Protein AF-A0A522V7C0-F1 (afdb_monomer_lite)

Foldseek 3Di:
DPCVPPQPQVLCVQLVVPQLVSVCVVVVHDSVLSVVSNVPPDPPVSVVVSVQQNDQCCVVPVLSGQWHHHNQFIDHPPDPDTHHPPPPVNVVVVVVSVVVVVVVVVVVVVVVVVVVVVVVVVVVVVVVVD

Sequence (130 aa):
MDCSNLNFKELRQFAGYNKPEDAAKYCGVSRSTIHNWDKNEPPLYIRKLFEFLNEDLGAYDPQWRGFHFENGFIYGPGRMGGIHAGHVAGRNYFDNLSRAKSQENSDLRQEIKHLKEQIETLKTRLARQN

Radius of gyration: 22.74 Å; chains: 1; bounding box: 54×18×69 Å

Structure (mmCIF, N/CA/C/O backbone):
data_AF-A0A522V7C0-F1
#
_entry.id   AF-A0A522V7C0-F1
#
loop_
_atom_site.group_PDB
_atom_site.id
_atom_site.type_symbol
_atom_site.label_atom_id
_atom_site.label_alt_id
_atom_site.label_comp_id
_atom_site.label_asym_id
_atom_site.label_entity_id
_atom_site.label_seq_id
_atom_site.pdbx_PDB_ins_code
_atom_site.Cartn_x
_atom_site.Cartn_y
_atom_site.Cartn_z
_atom_site.occupancy
_atom_site.B_iso_or_equiv
_atom_site.auth_seq_id
_atom_site.auth_comp_id
_atom_site.auth_asym_id
_atom_site.auth_atom_id
_atom_site.pdbx_PDB_model_num
ATOM 1 N N . MET A 1 1 ? -5.827 8.929 -0.497 1.00 56.25 1 MET A N 1
ATOM 2 C CA . MET A 1 1 ? -6.018 9.987 -1.512 1.00 56.25 1 MET A CA 1
ATOM 3 C C . MET A 1 1 ? -6.790 9.349 -2.652 1.00 56.25 1 MET A C 1
ATOM 5 O O . MET A 1 1 ? -6.482 8.210 -2.965 1.00 56.25 1 MET A O 1
ATOM 9 N N . ASP A 1 2 ? -7.831 9.989 -3.185 1.00 65.44 2 ASP A N 1
ATOM 10 C CA . ASP A 1 2 ? -8.601 9.412 -4.296 1.00 65.44 2 ASP A CA 1
ATOM 11 C C . ASP A 1 2 ? -7.873 9.688 -5.621 1.00 65.44 2 ASP A C 1
ATOM 13 O O . ASP A 1 2 ? -7.883 10.810 -6.127 1.00 65.44 2 ASP A O 1
ATOM 17 N N . CYS A 1 3 ? -7.181 8.675 -6.142 1.00 66.69 3 CYS A N 1
ATOM 18 C CA . CYS A 1 3 ? -6.402 8.759 -7.379 1.00 66.69 3 CYS A CA 1
ATOM 19 C C . CYS A 1 3 ? -7.224 8.422 -8.634 1.00 66.69 3 CYS A C 1
ATOM 21 O O . CYS A 1 3 ? -6.677 8.432 -9.738 1.00 66.69 3 CYS A O 1
ATOM 23 N N . SER A 1 4 ? -8.526 8.144 -8.495 1.00 69.75 4 SER A N 1
ATOM 24 C CA . SER A 1 4 ? -9.379 7.675 -9.597 1.00 69.75 4 SER A CA 1
ATOM 25 C C . SER A 1 4 ? -9.508 8.672 -10.754 1.00 69.75 4 SER A C 1
ATOM 27 O O . SER A 1 4 ? -9.718 8.253 -11.890 1.00 69.75 4 SER A O 1
ATOM 29 N N . ASN A 1 5 ? -9.298 9.967 -10.494 1.00 81.31 5 ASN A N 1
ATOM 30 C CA . ASN A 1 5 ? -9.386 11.040 -11.490 1.00 81.31 5 ASN A CA 1
ATOM 31 C C . ASN A 1 5 ? -8.048 11.409 -12.155 1.00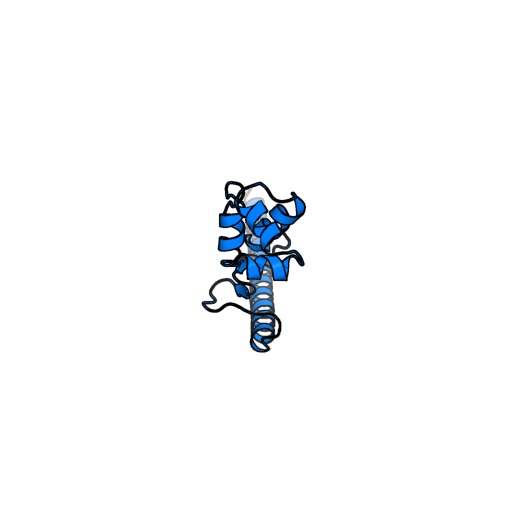 81.31 5 ASN A C 1
ATOM 33 O O . ASN A 1 5 ? -8.029 12.271 -13.031 1.00 81.31 5 ASN A O 1
ATOM 37 N N . LEU A 1 6 ? -6.933 10.790 -11.755 1.00 85.81 6 LEU A N 1
ATOM 38 C CA . LEU A 1 6 ? -5.624 11.083 -12.342 1.00 85.81 6 LEU A CA 1
ATOM 39 C C . LEU A 1 6 ? -5.507 10.473 -13.744 1.00 85.81 6 LEU A C 1
ATOM 41 O O . LEU A 1 6 ? -5.973 9.353 -13.992 1.00 85.81 6 LEU A O 1
ATOM 45 N N . ASN A 1 7 ? -4.844 11.180 -14.663 1.00 92.06 7 ASN A N 1
ATOM 46 C CA . ASN A 1 7 ? -4.382 10.541 -15.895 1.00 92.06 7 ASN A CA 1
ATOM 47 C C . ASN A 1 7 ? -3.209 9.596 -15.584 1.00 92.06 7 ASN A C 1
ATOM 49 O O . ASN A 1 7 ? -2.579 9.681 -14.527 1.00 92.06 7 ASN A O 1
ATOM 53 N N . PHE A 1 8 ? -2.894 8.675 -16.497 1.00 92.94 8 PHE A N 1
ATOM 54 C CA . PHE A 1 8 ? -1.873 7.663 -16.220 1.00 92.94 8 PHE A CA 1
ATOM 55 C C . PHE A 1 8 ? -0.492 8.254 -15.901 1.00 92.94 8 PHE A C 1
ATOM 57 O O . PHE A 1 8 ? 0.214 7.730 -15.037 1.00 92.94 8 PHE A O 1
ATOM 64 N N . LYS A 1 9 ? -0.114 9.362 -16.549 1.00 94.00 9 LYS A N 1
ATOM 65 C CA . LYS A 1 9 ? 1.163 10.034 -16.295 1.00 94.00 9 LYS A CA 1
ATOM 66 C C . LYS A 1 9 ? 1.245 10.538 -14.854 1.00 94.00 9 LYS A C 1
ATOM 68 O O . LYS A 1 9 ? 2.250 10.305 -14.189 1.00 94.00 9 LYS A O 1
ATOM 73 N N . GLU A 1 10 ? 0.203 11.207 -14.377 1.00 90.88 10 GLU A N 1
ATOM 74 C CA . GLU A 1 10 ? 0.115 11.670 -12.991 1.00 90.88 10 GLU A CA 1
ATOM 75 C C . GLU A 1 10 ? 0.133 10.483 -12.031 1.00 90.88 10 GLU A C 1
ATOM 77 O O . GLU A 1 10 ? 0.928 10.456 -11.098 1.00 90.88 10 GLU A O 1
ATOM 82 N N . LEU A 1 11 ? -0.676 9.460 -12.308 1.00 89.19 11 LEU A N 1
ATOM 83 C CA . LEU A 1 11 ? -0.795 8.270 -11.475 1.00 89.19 11 LEU A CA 1
ATOM 84 C C . LEU A 1 11 ? 0.554 7.558 -11.278 1.00 89.19 11 LEU A C 1
ATOM 86 O O . LEU A 1 11 ? 0.925 7.223 -10.151 1.00 89.19 11 LEU A O 1
ATOM 90 N N . ARG A 1 12 ? 1.331 7.365 -12.355 1.00 89.81 12 ARG A N 1
ATOM 91 C CA . ARG A 1 12 ? 2.665 6.757 -12.243 1.00 89.81 12 ARG A CA 1
ATOM 92 C C . ARG A 1 12 ? 3.668 7.666 -11.537 1.00 89.81 12 ARG A C 1
ATOM 94 O O . ARG A 1 12 ? 4.538 7.156 -10.838 1.00 89.81 12 ARG A O 1
ATOM 101 N N . GLN A 1 13 ? 3.565 8.985 -11.715 1.00 88.31 13 GLN A N 1
ATOM 102 C CA . GLN A 1 13 ? 4.439 9.953 -11.049 1.00 88.31 13 GLN A CA 1
ATOM 103 C C . GLN A 1 13 ? 4.186 9.970 -9.541 1.00 88.31 13 GLN A C 1
ATOM 105 O O . GLN A 1 13 ? 5.147 9.930 -8.780 1.00 88.31 13 GLN A O 1
ATOM 110 N N . PHE A 1 14 ? 2.920 9.922 -9.119 1.00 83.44 14 PHE A N 1
ATOM 111 C CA . PHE A 1 14 ? 2.541 9.766 -7.713 1.00 83.44 14 PHE A CA 1
ATOM 112 C C . PHE A 1 14 ? 3.048 8.449 -7.118 1.00 83.44 14 PHE A C 1
ATOM 114 O O . PHE A 1 14 ? 3.613 8.454 -6.030 1.00 83.44 14 PHE A O 1
ATOM 121 N N . ALA A 1 15 ? 2.997 7.351 -7.881 1.00 81.00 15 ALA A N 1
ATOM 122 C CA . ALA A 1 15 ? 3.579 6.074 -7.458 1.00 81.00 15 ALA A CA 1
ATOM 123 C C . ALA A 1 15 ? 5.126 6.102 -7.430 1.00 81.00 15 ALA A C 1
ATOM 125 O O . ALA A 1 15 ? 5.777 5.115 -7.077 1.00 81.00 15 ALA A O 1
ATOM 126 N N . GLY A 1 16 ? 5.733 7.224 -7.825 1.00 80.62 16 GLY A N 1
ATOM 127 C CA . GLY A 1 16 ? 7.167 7.468 -7.816 1.00 80.62 16 GLY A CA 1
ATOM 128 C C . GLY A 1 16 ? 7.929 7.004 -9.059 1.00 80.62 16 GLY A C 1
ATOM 129 O O . GLY A 1 16 ? 9.157 6.996 -9.115 1.00 80.62 16 GLY A O 1
ATOM 130 N N . TYR A 1 17 ? 7.216 6.658 -10.120 1.00 88.06 17 TYR A N 1
ATOM 131 C CA . TYR A 1 17 ? 7.812 6.359 -11.415 1.00 88.06 17 TYR A CA 1
ATOM 132 C C . TYR A 1 17 ? 7.830 7.632 -12.246 1.00 88.06 17 TYR A C 1
ATOM 134 O O . TYR A 1 17 ? 7.063 7.791 -13.196 1.00 88.06 17 TYR A O 1
ATOM 142 N N . ASN A 1 18 ? 8.700 8.568 -11.862 1.00 87.88 18 ASN A N 1
ATOM 143 C CA . ASN A 1 18 ? 8.767 9.904 -12.457 1.00 87.88 18 ASN A CA 1
ATOM 144 C C . ASN A 1 18 ? 9.195 9.879 -13.929 1.00 87.88 18 ASN A C 1
ATOM 146 O O . ASN A 1 18 ? 8.667 10.633 -14.758 1.00 87.88 18 ASN A O 1
ATOM 150 N N . LYS A 1 19 ? 10.105 8.967 -14.274 1.00 91.94 19 LYS A N 1
ATOM 151 C CA . LYS A 1 19 ? 10.617 8.791 -15.632 1.00 91.94 19 LYS A CA 1
ATOM 152 C C . LYS A 1 19 ? 9.929 7.600 -16.319 1.00 91.94 19 LYS A C 1
ATOM 154 O O . LYS A 1 19 ? 9.758 6.558 -15.684 1.00 91.94 19 LYS A O 1
ATOM 159 N N . PRO A 1 20 ? 9.546 7.708 -17.608 1.00 92.69 20 PRO A N 1
ATOM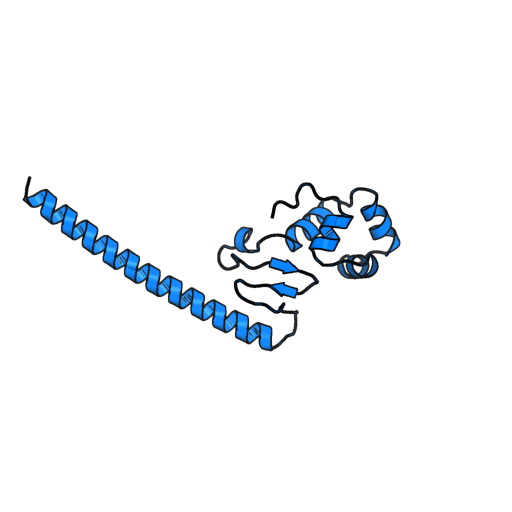 160 C CA . PRO A 1 20 ? 8.957 6.594 -18.355 1.00 92.69 20 PRO A CA 1
ATOM 161 C C . PRO A 1 20 ? 9.808 5.319 -18.353 1.00 92.69 20 PRO A C 1
ATOM 163 O O . PRO A 1 20 ? 9.269 4.222 -18.419 1.00 92.69 20 PRO A O 1
ATOM 166 N N . GLU A 1 21 ? 11.131 5.453 -18.283 1.00 93.50 21 GLU A N 1
ATOM 167 C CA . GLU A 1 21 ? 12.090 4.348 -18.254 1.00 93.50 21 GLU A CA 1
ATOM 168 C C . GLU A 1 21 ? 11.932 3.478 -17.000 1.00 93.50 21 GLU A C 1
ATOM 170 O O . GLU A 1 21 ? 12.011 2.252 -17.088 1.00 93.50 21 GLU A O 1
ATOM 175 N N . ASP A 1 22 ? 11.647 4.096 -15.853 1.00 87.25 22 ASP A N 1
ATOM 176 C CA . ASP A 1 22 ? 11.471 3.389 -14.583 1.00 87.25 22 ASP A CA 1
ATOM 177 C C . ASP A 1 22 ? 10.159 2.591 -14.595 1.00 87.25 22 ASP A C 1
ATOM 179 O O . ASP A 1 22 ? 10.137 1.409 -14.247 1.00 87.25 22 ASP A O 1
ATOM 183 N N . ALA A 1 23 ? 9.075 3.210 -15.080 1.00 89.62 23 ALA A N 1
ATOM 184 C CA . ALA A 1 23 ? 7.786 2.541 -15.266 1.00 89.62 23 ALA A CA 1
ATOM 185 C C . ALA A 1 23 ? 7.879 1.404 -16.295 1.00 89.62 23 ALA A C 1
ATOM 187 O O . ALA A 1 23 ? 7.312 0.332 -16.089 1.00 89.62 23 ALA A O 1
ATOM 188 N N . ALA A 1 24 ? 8.625 1.616 -17.384 1.00 92.25 24 ALA A N 1
ATOM 189 C CA . ALA A 1 24 ? 8.847 0.622 -18.430 1.00 92.25 24 ALA A CA 1
ATOM 190 C C . ALA A 1 24 ? 9.575 -0.607 -17.877 1.00 92.25 24 ALA A C 1
ATOM 192 O O . ALA A 1 24 ? 9.134 -1.736 -18.0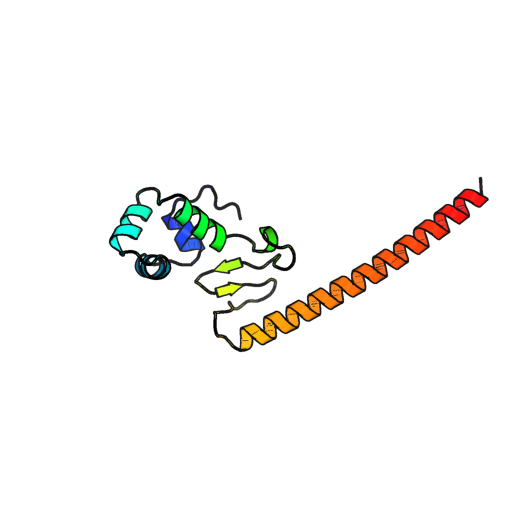93 1.00 92.25 24 ALA A O 1
ATOM 193 N N . LYS A 1 25 ? 10.640 -0.384 -17.096 1.00 89.56 25 LYS A N 1
ATOM 194 C CA . LYS A 1 25 ? 11.382 -1.447 -16.414 1.00 89.56 25 LYS A CA 1
ATOM 195 C C . LYS A 1 25 ? 10.498 -2.218 -15.434 1.00 89.56 25 LYS A C 1
ATOM 197 O O . LYS A 1 25 ? 10.561 -3.442 -15.413 1.00 89.56 25 LYS A O 1
ATOM 202 N N . TYR A 1 26 ? 9.675 -1.520 -14.651 1.00 86.69 26 TYR A N 1
ATOM 203 C CA . TYR A 1 26 ? 8.766 -2.145 -13.688 1.00 86.69 26 TYR A CA 1
ATOM 204 C C . TYR A 1 26 ? 7.680 -2.991 -14.362 1.00 86.69 26 TYR A C 1
ATOM 206 O O . TYR A 1 26 ? 7.416 -4.112 -13.939 1.00 86.69 26 TYR A O 1
ATOM 214 N N . CYS A 1 27 ? 7.092 -2.483 -15.446 1.00 88.38 27 CYS A N 1
ATOM 215 C CA . CYS A 1 27 ? 6.025 -3.170 -16.173 1.00 88.38 27 CYS A CA 1
ATOM 216 C C . CYS A 1 27 ? 6.538 -4.223 -17.170 1.00 88.38 27 CYS A C 1
ATOM 218 O O . CYS A 1 27 ? 5.728 -4.935 -17.758 1.00 88.38 27 CYS A O 1
ATOM 220 N N . GLY A 1 28 ? 7.851 -4.301 -17.414 1.00 90.75 28 GLY A N 1
ATOM 221 C CA . GLY A 1 28 ? 8.432 -5.203 -18.414 1.00 90.75 28 GLY A CA 1
ATOM 222 C C . GLY A 1 28 ? 8.077 -4.836 -19.861 1.00 90.75 28 GLY A C 1
ATOM 223 O O . GLY A 1 28 ? 7.939 -5.721 -20.701 1.00 90.75 28 GLY A O 1
ATOM 224 N N . VAL A 1 29 ? 7.909 -3.543 -20.163 1.00 93.81 29 VAL A N 1
ATOM 225 C CA . VAL A 1 29 ? 7.523 -3.038 -21.497 1.00 93.81 29 VAL A CA 1
ATOM 226 C C . VAL A 1 29 ? 8.533 -2.024 -22.035 1.00 93.81 29 VAL A C 1
ATOM 228 O O . VAL A 1 29 ? 9.465 -1.618 -21.344 1.00 93.81 29 VAL A O 1
ATOM 231 N N . SER A 1 30 ? 8.369 -1.587 -23.286 1.00 97.12 30 SER A N 1
ATOM 232 C CA . SER A 1 30 ? 9.232 -0.554 -23.866 1.00 97.12 30 SER A CA 1
ATOM 233 C C . SER A 1 30 ? 8.911 0.847 -23.327 1.00 97.12 30 SER A C 1
ATOM 235 O O . SER A 1 30 ? 7.767 1.176 -23.009 1.00 97.12 30 SER A O 1
ATOM 237 N N . ARG A 1 31 ? 9.911 1.739 -23.352 1.00 97.31 31 ARG A N 1
ATOM 238 C CA . ARG A 1 31 ? 9.724 3.176 -23.079 1.00 97.31 31 ARG A CA 1
ATOM 239 C C . ARG A 1 31 ? 8.647 3.802 -23.975 1.00 97.31 31 ARG A C 1
ATOM 241 O O . ARG A 1 31 ? 7.867 4.628 -23.512 1.00 97.31 31 ARG A O 1
ATOM 248 N N . SER A 1 32 ? 8.599 3.412 -25.252 1.00 96.94 32 SER A N 1
ATOM 249 C CA . SER A 1 32 ? 7.596 3.908 -26.203 1.00 96.94 32 SER A CA 1
ATOM 250 C C . SER A 1 32 ? 6.173 3.519 -25.803 1.00 96.94 32 SER A C 1
ATOM 252 O O . SER A 1 32 ? 5.268 4.336 -25.952 1.00 96.94 32 SER A O 1
ATOM 254 N N . THR A 1 33 ? 5.985 2.324 -25.237 1.00 97.19 33 THR A N 1
ATOM 255 C CA . THR A 1 33 ? 4.691 1.859 -24.720 1.00 97.19 33 THR A CA 1
ATOM 256 C C . THR A 1 33 ? 4.212 2.752 -23.579 1.00 97.19 33 THR A C 1
ATOM 258 O O . THR A 1 33 ? 3.090 3.248 -23.628 1.00 97.19 33 THR A O 1
ATOM 261 N N . ILE A 1 34 ? 5.086 3.051 -22.610 1.00 97.44 34 ILE A N 1
ATOM 262 C CA . ILE A 1 34 ? 4.757 3.986 -21.524 1.00 97.44 34 ILE A CA 1
ATOM 263 C C . ILE A 1 34 ? 4.452 5.382 -22.071 1.00 97.44 34 ILE A C 1
ATOM 265 O O . ILE A 1 34 ? 3.485 6.004 -21.657 1.00 97.44 34 ILE A O 1
ATOM 269 N N . HIS A 1 35 ? 5.228 5.877 -23.037 1.00 96.69 35 HIS A N 1
ATOM 270 C CA . HIS A 1 35 ? 4.988 7.202 -23.613 1.00 96.69 35 HIS A CA 1
ATOM 271 C C . HIS A 1 35 ? 3.659 7.289 -24.382 1.00 96.69 35 HIS A C 1
ATOM 273 O O . HIS A 1 35 ? 3.051 8.357 -24.446 1.00 96.69 35 HIS A O 1
ATOM 279 N N . ASN A 1 36 ? 3.207 6.174 -24.962 1.00 97.00 36 ASN A N 1
ATOM 280 C CA . ASN A 1 36 ? 1.869 6.063 -25.527 1.00 97.00 36 ASN A CA 1
ATOM 281 C C . ASN A 1 36 ? 0.801 6.102 -24.424 1.00 97.00 36 ASN A C 1
ATOM 283 O O . ASN A 1 36 ? -0.161 6.849 -24.559 1.00 97.00 36 ASN A O 1
ATOM 287 N N . TRP A 1 37 ? 0.998 5.368 -23.326 1.00 97.00 37 TRP A N 1
ATOM 288 C CA . TRP A 1 37 ? 0.093 5.379 -22.169 1.00 97.00 37 TRP A CA 1
ATOM 289 C C . TRP A 1 37 ? 0.092 6.701 -21.382 1.00 97.00 37 TRP A C 1
ATOM 291 O O . TRP A 1 37 ? -0.849 7.012 -20.671 1.00 97.00 37 TRP A O 1
ATOM 301 N N . ASP A 1 38 ? 1.132 7.523 -21.485 1.00 95.44 38 ASP A N 1
ATOM 302 C CA . ASP A 1 38 ? 1.115 8.866 -20.892 1.00 95.44 38 ASP A CA 1
ATOM 303 C C . ASP A 1 38 ? 0.152 9.811 -21.630 1.00 95.44 38 ASP A C 1
ATOM 305 O O . ASP A 1 38 ? -0.273 10.821 -21.072 1.00 95.44 38 ASP A O 1
ATOM 309 N N . LYS A 1 39 ? -0.136 9.520 -22.905 1.00 94.94 39 LYS A N 1
ATOM 310 C CA . LYS A 1 39 ? -0.995 10.332 -23.784 1.00 94.94 39 LYS A CA 1
ATOM 311 C C . LYS A 1 39 ? -2.384 9.726 -23.967 1.00 94.94 39 LYS A C 1
ATOM 313 O O . LYS A 1 39 ? -3.334 10.454 -24.227 1.00 94.94 39 LYS A O 1
ATOM 318 N N . ASN A 1 40 ? -2.469 8.406 -23.870 1.00 94.12 40 ASN A N 1
ATOM 319 C CA . ASN A 1 40 ? -3.656 7.590 -24.076 1.00 94.12 40 ASN A CA 1
ATOM 320 C C . ASN A 1 40 ? -3.844 6.675 -22.873 1.00 94.12 40 ASN A C 1
ATOM 322 O O . ASN A 1 40 ? -2.884 6.367 -22.190 1.00 94.12 40 ASN A O 1
ATOM 326 N N . GLU A 1 41 ? -5.035 6.147 -22.644 1.00 90.50 41 GLU A N 1
ATOM 327 C CA . GLU A 1 41 ? -5.238 5.285 -21.481 1.00 90.50 41 GLU A CA 1
ATOM 328 C C . GLU A 1 41 ? -4.464 3.946 -21.608 1.00 90.50 41 GLU A C 1
ATOM 330 O O . GLU A 1 41 ? -4.509 3.309 -22.670 1.00 90.50 41 GLU A O 1
ATOM 335 N N . PRO A 1 42 ? -3.736 3.489 -20.569 1.00 93.56 42 PRO A N 1
ATOM 336 C CA . PRO A 1 42 ? -3.158 2.149 -20.536 1.00 93.56 42 PRO A CA 1
ATOM 337 C C . PRO A 1 42 ? -4.245 1.065 -20.447 1.00 93.56 42 PRO A C 1
ATOM 339 O O . PRO A 1 42 ? -5.408 1.344 -20.148 1.00 93.56 42 PRO A O 1
ATOM 342 N N . PRO A 1 43 ? -3.876 -0.217 -20.610 1.00 94.44 43 PRO A N 1
ATOM 343 C CA . PRO A 1 43 ? -4.750 -1.317 -20.230 1.00 94.44 43 PRO A CA 1
ATOM 344 C C . PRO A 1 43 ? -5.213 -1.201 -18.771 1.00 94.44 43 PRO A C 1
ATOM 346 O O . PRO A 1 43 ? -4.428 -0.854 -17.886 1.00 94.44 43 PRO A O 1
ATOM 349 N N . LEU A 1 44 ? -6.467 -1.575 -18.499 1.00 88.06 44 LEU A N 1
ATOM 350 C CA . LEU A 1 44 ? -7.085 -1.444 -17.173 1.00 88.06 44 LEU A CA 1
ATOM 351 C C . LEU A 1 44 ? -6.246 -2.071 -16.048 1.00 88.06 44 LEU A C 1
ATOM 353 O O . LEU A 1 44 ? -6.122 -1.485 -14.978 1.00 88.06 44 LEU A O 1
ATOM 357 N N . TYR A 1 45 ? -5.638 -3.236 -16.284 1.00 86.19 45 TYR A N 1
ATOM 358 C CA . TYR A 1 45 ? -4.815 -3.912 -15.277 1.00 86.19 45 TYR A CA 1
ATOM 359 C C . TYR A 1 45 ? -3.542 -3.126 -14.922 1.00 86.19 45 TYR A C 1
ATOM 361 O O . TYR A 1 45 ? -3.114 -3.158 -13.772 1.00 86.19 45 TYR A O 1
ATOM 369 N N . ILE A 1 46 ? -2.966 -2.380 -15.872 1.00 92.06 46 ILE A N 1
ATOM 370 C CA . ILE A 1 46 ? -1.840 -1.475 -15.608 1.00 92.06 46 ILE A CA 1
ATOM 371 C C . ILE A 1 46 ? -2.321 -0.283 -14.788 1.00 92.06 46 ILE A C 1
ATOM 373 O O . ILE A 1 46 ? -1.685 0.065 -13.799 1.00 92.06 46 ILE A O 1
ATOM 377 N N . ARG A 1 47 ? -3.465 0.316 -15.142 1.00 89.44 47 ARG A N 1
ATOM 378 C CA . ARG A 1 47 ? -4.034 1.409 -14.343 1.00 89.44 47 ARG A CA 1
ATOM 379 C C . ARG A 1 47 ? -4.276 0.961 -12.900 1.00 89.44 47 ARG A C 1
ATOM 381 O O . ARG A 1 47 ? -3.800 1.616 -11.981 1.00 89.44 47 ARG A O 1
ATOM 388 N N . LYS A 1 48 ? -4.923 -0.194 -12.706 1.00 84.06 48 LYS A N 1
ATOM 389 C CA . LYS A 1 48 ? -5.171 -0.773 -11.376 1.00 84.06 48 LYS A CA 1
ATOM 390 C C . LYS A 1 48 ? -3.891 -1.058 -10.600 1.00 84.06 48 LYS A C 1
ATOM 392 O O . LYS A 1 48 ? -3.859 -0.812 -9.402 1.00 84.06 48 LYS A O 1
ATOM 397 N N . LEU A 1 49 ? -2.831 -1.504 -11.269 1.00 86.38 49 LEU A N 1
ATOM 398 C CA . LEU A 1 49 ? -1.524 -1.680 -10.639 1.00 86.38 49 LEU A CA 1
ATOM 399 C C . LEU A 1 49 ? -0.959 -0.357 -10.097 1.00 86.38 49 LEU A C 1
ATOM 401 O O . LEU A 1 49 ? -0.452 -0.324 -8.984 1.00 86.38 49 LEU A O 1
ATOM 405 N N . PHE A 1 50 ? -1.048 0.739 -10.848 1.00 85.75 50 PHE A N 1
ATOM 406 C CA . PHE A 1 50 ? -0.540 2.030 -10.376 1.00 85.75 50 PHE A CA 1
ATOM 407 C C . PHE A 1 50 ? -1.482 2.728 -9.386 1.00 85.75 50 PHE A C 1
ATOM 409 O O . PHE A 1 50 ? -1.002 3.431 -8.504 1.00 85.75 50 PHE A O 1
ATOM 416 N N . GLU A 1 51 ? -2.796 2.515 -9.471 1.00 84.19 51 GLU A N 1
ATOM 417 C CA . GLU A 1 51 ? -3.737 2.906 -8.410 1.00 84.19 51 GLU A CA 1
ATOM 418 C C . GLU A 1 51 ? -3.382 2.187 -7.102 1.00 84.19 51 GLU A C 1
ATOM 420 O O . GLU A 1 51 ? -3.209 2.846 -6.083 1.00 84.19 51 GLU A O 1
ATOM 425 N N . PHE A 1 52 ? -3.126 0.874 -7.158 1.00 78.94 52 PHE A N 1
ATOM 426 C CA . PHE A 1 52 ? -2.685 0.076 -6.010 1.00 78.94 52 PHE A CA 1
ATOM 427 C C . PHE A 1 52 ? -1.423 0.640 -5.349 1.00 78.94 52 PHE A C 1
ATOM 429 O O . PHE A 1 52 ? -1.349 0.738 -4.127 1.00 78.94 52 PHE A O 1
ATOM 436 N N . LEU A 1 53 ? -0.430 1.041 -6.145 1.00 80.06 53 LEU A N 1
ATOM 437 C CA . LEU A 1 53 ? 0.809 1.607 -5.610 1.00 80.06 53 LEU A CA 1
ATOM 438 C C . LEU A 1 53 ? 0.588 2.943 -4.886 1.00 80.06 53 LEU A C 1
ATOM 440 O O . LEU A 1 53 ? 1.406 3.302 -4.053 1.00 80.06 53 LEU A O 1
ATOM 444 N N . ASN A 1 54 ? -0.507 3.653 -5.157 1.00 78.44 54 ASN A N 1
ATOM 445 C CA . ASN A 1 54 ? -0.827 4.937 -4.529 1.00 78.44 54 ASN A CA 1
ATOM 446 C C . ASN A 1 54 ? -1.789 4.827 -3.333 1.00 78.44 54 ASN A C 1
ATOM 448 O O . ASN A 1 54 ? -2.077 5.828 -2.672 1.00 78.44 54 ASN A O 1
ATOM 452 N N . GLU A 1 55 ? -2.326 3.639 -3.064 1.00 79.06 55 GLU A N 1
ATOM 453 C CA . GLU A 1 55 ? -3.326 3.430 -2.022 1.00 79.06 55 GLU A CA 1
ATOM 454 C C . GLU A 1 55 ? -2.718 3.107 -0.652 1.00 79.06 55 GLU A C 1
ATOM 456 O O . GLU A 1 55 ? -1.593 2.619 -0.516 1.00 79.06 55 GLU A O 1
ATOM 461 N N . ASP A 1 56 ? -3.519 3.365 0.387 1.00 76.12 56 ASP A N 1
ATOM 462 C CA . ASP A 1 56 ? -3.250 2.851 1.726 1.00 76.12 56 ASP A CA 1
ATOM 463 C C . ASP A 1 56 ? -3.435 1.328 1.715 1.00 76.12 56 ASP A C 1
ATOM 465 O O . ASP A 1 56 ? -4.512 0.811 1.408 1.00 76.12 56 ASP A O 1
ATOM 469 N N . LEU A 1 57 ? -2.387 0.599 2.089 1.00 78.56 57 LEU A N 1
ATOM 470 C CA . LEU A 1 57 ? -2.382 -0.863 2.117 1.00 78.56 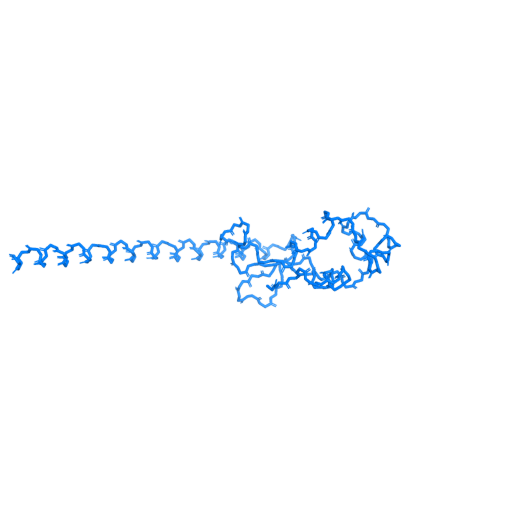57 LEU A CA 1
ATOM 471 C C . LEU A 1 57 ? -3.378 -1.444 3.135 1.00 78.56 57 LEU A C 1
ATOM 473 O O . LEU A 1 57 ? -3.768 -2.607 3.034 1.00 78.56 57 LEU A O 1
ATOM 477 N N . GLY A 1 58 ? -3.849 -0.627 4.079 1.00 73.12 58 GLY A N 1
ATOM 478 C CA . GLY A 1 58 ? -4.929 -0.937 5.007 1.00 73.12 58 GLY A CA 1
ATOM 479 C C . GLY A 1 58 ? -6.282 -1.189 4.353 1.00 73.12 58 GLY A C 1
ATOM 480 O O . GLY A 1 58 ? -7.147 -1.780 5.001 1.00 73.12 58 GLY A O 1
ATOM 481 N N . ALA A 1 59 ? -6.477 -0.764 3.101 1.00 71.50 59 ALA A N 1
ATOM 482 C CA . ALA A 1 59 ? -7.658 -1.117 2.316 1.00 71.50 59 ALA A CA 1
ATOM 483 C C . ALA A 1 59 ? -7.713 -2.622 1.993 1.00 71.50 59 ALA A C 1
ATOM 485 O O . ALA A 1 59 ? -8.800 -3.183 1.870 1.00 71.50 59 ALA A O 1
ATOM 486 N N . TYR A 1 60 ? -6.553 -3.279 1.902 1.00 70.38 60 TYR A N 1
ATOM 487 C CA . TYR A 1 60 ? -6.434 -4.706 1.593 1.00 70.38 60 TYR A CA 1
ATOM 488 C C . TYR A 1 60 ? -6.416 -5.553 2.858 1.00 70.38 60 TYR A C 1
ATOM 490 O O . TYR A 1 60 ? -7.098 -6.572 2.947 1.00 70.38 60 TYR A O 1
ATOM 498 N N . ASP A 1 61 ? -5.646 -5.114 3.849 1.00 71.50 61 ASP A N 1
ATOM 499 C CA . ASP A 1 61 ? -5.601 -5.752 5.152 1.00 71.50 61 ASP A CA 1
ATOM 500 C C . ASP A 1 61 ? -5.403 -4.682 6.232 1.00 71.50 61 ASP A C 1
ATOM 502 O O . ASP A 1 61 ? -4.376 -3.994 6.229 1.00 71.50 61 ASP A O 1
ATOM 506 N N . PRO A 1 62 ? -6.343 -4.548 7.188 1.00 76.19 62 PRO A N 1
ATOM 507 C CA . PRO A 1 62 ? -6.292 -3.535 8.237 1.00 76.19 62 PRO A CA 1
ATOM 508 C C . PRO A 1 62 ? -4.967 -3.460 9.008 1.00 76.19 62 PRO A C 1
ATOM 510 O O . PRO A 1 62 ? -4.635 -2.394 9.536 1.00 76.19 62 PRO A O 1
ATOM 513 N N . GLN A 1 63 ? -4.182 -4.544 9.071 1.00 72.50 63 GLN A N 1
ATOM 514 C CA . GLN A 1 63 ? -2.873 -4.527 9.730 1.00 72.50 63 GLN A CA 1
ATOM 515 C C . GLN A 1 63 ? -1.873 -3.570 9.053 1.00 72.50 63 GLN A C 1
ATOM 517 O O . GLN A 1 63 ? -1.002 -3.012 9.729 1.00 72.50 63 GLN A O 1
ATOM 522 N N . TRP A 1 64 ? -2.043 -3.308 7.754 1.00 74.62 64 TRP A N 1
ATOM 523 C CA . TRP A 1 64 ? -1.217 -2.406 6.946 1.00 74.62 64 TRP A CA 1
ATOM 524 C C . TRP A 1 64 ? -1.773 -0.984 6.850 1.00 74.62 64 TRP A C 1
ATOM 526 O O . TRP A 1 64 ? -1.270 -0.174 6.077 1.00 74.62 64 TRP A O 1
ATOM 536 N N . ARG A 1 65 ? -2.770 -0.632 7.668 1.00 78.12 65 ARG A N 1
ATOM 537 C CA . ARG A 1 65 ? -3.284 0.740 7.710 1.00 78.12 65 ARG A CA 1
ATOM 538 C C . ARG A 1 65 ? -2.176 1.747 8.022 1.00 78.12 65 ARG A C 1
ATOM 540 O O . ARG A 1 65 ? -1.412 1.550 8.977 1.00 78.12 65 ARG A O 1
ATOM 547 N N . GLY A 1 66 ? -2.127 2.815 7.228 1.00 74.62 66 GLY A N 1
ATOM 548 C CA . GLY A 1 66 ? -1.118 3.871 7.274 1.00 74.62 66 GLY A CA 1
ATOM 549 C C . GLY A 1 66 ? 0.126 3.591 6.428 1.00 74.62 66 GLY A C 1
ATOM 550 O O . GLY A 1 66 ? 1.025 4.432 6.399 1.00 74.62 66 GLY A O 1
ATOM 551 N N . PHE A 1 67 ? 0.208 2.429 5.771 1.00 79.88 67 PHE A N 1
ATOM 552 C CA . PHE A 1 67 ? 1.299 2.095 4.861 1.00 79.88 67 PHE A CA 1
ATOM 553 C C . PHE A 1 67 ? 0.912 2.368 3.414 1.00 79.88 67 PHE A C 1
ATOM 555 O O . PHE A 1 67 ? -0.221 2.110 3.028 1.00 79.88 67 PHE A O 1
ATOM 562 N N . HIS A 1 68 ? 1.858 2.836 2.609 1.00 78.75 68 HIS A N 1
ATOM 563 C CA . HIS A 1 68 ? 1.682 3.025 1.167 1.00 78.75 68 HIS A CA 1
ATOM 564 C C . HIS A 1 68 ? 3.015 2.830 0.439 1.00 78.75 68 HIS A C 1
ATOM 566 O O . HIS A 1 68 ? 4.083 2.833 1.066 1.00 78.75 68 HIS A O 1
ATOM 572 N N . PHE A 1 69 ? 2.951 2.639 -0.879 1.00 78.00 69 PHE A N 1
ATOM 573 C CA . PHE A 1 69 ? 4.136 2.605 -1.727 1.00 78.00 69 PHE A CA 1
ATOM 574 C C . PHE A 1 69 ? 4.411 3.989 -2.317 1.00 78.00 69 PHE A C 1
ATOM 576 O O . PHE A 1 69 ? 3.505 4.707 -2.716 1.00 78.00 69 PHE A O 1
ATOM 583 N N . GLU A 1 70 ? 5.682 4.360 -2.398 1.00 73.25 70 GLU A N 1
ATOM 584 C CA . GLU A 1 70 ? 6.115 5.549 -3.124 1.00 73.25 70 GLU A CA 1
ATOM 585 C C . GLU A 1 70 ? 7.552 5.324 -3.622 1.00 73.25 70 GLU A C 1
ATOM 587 O O . GLU A 1 70 ? 8.433 4.920 -2.863 1.00 73.25 70 GLU A O 1
ATOM 592 N N . ASN A 1 71 ? 7.810 5.537 -4.916 1.00 71.31 71 ASN A N 1
ATOM 593 C CA . ASN A 1 71 ? 9.137 5.389 -5.544 1.00 71.31 71 ASN A CA 1
ATOM 594 C C . ASN A 1 71 ? 9.790 3.999 -5.334 1.00 71.31 71 ASN A C 1
ATOM 596 O O . ASN A 1 71 ? 11.014 3.886 -5.275 1.00 71.31 71 ASN A O 1
ATOM 600 N N . GLY A 1 72 ? 8.997 2.928 -5.198 1.00 69.56 72 GLY A N 1
ATOM 601 C CA . GLY A 1 72 ? 9.509 1.579 -4.899 1.00 69.56 72 GLY A CA 1
ATOM 602 C C . GLY A 1 72 ? 9.914 1.360 -3.434 1.00 69.56 72 GLY A C 1
ATOM 603 O O . GLY A 1 72 ? 10.506 0.333 -3.097 1.00 69.56 72 GLY A O 1
ATOM 604 N N . PHE A 1 73 ? 9.580 2.304 -2.557 1.00 76.31 73 PHE A N 1
ATOM 605 C CA . PHE A 1 73 ? 9.733 2.186 -1.117 1.00 76.31 73 PHE A CA 1
ATOM 606 C C . PHE A 1 73 ? 8.366 2.037 -0.451 1.00 76.31 73 PHE A C 1
ATOM 608 O O . PHE A 1 73 ? 7.368 2.571 -0.922 1.00 76.31 73 PHE A O 1
ATOM 615 N N . ILE A 1 74 ? 8.333 1.335 0.676 1.00 79.12 74 ILE A N 1
ATOM 616 C CA . ILE A 1 74 ? 7.186 1.315 1.579 1.00 79.12 74 ILE A CA 1
ATOM 617 C C . ILE A 1 74 ? 7.386 2.402 2.627 1.00 79.12 74 ILE A C 1
ATOM 619 O O . ILE A 1 74 ? 8.393 2.405 3.345 1.00 79.12 74 ILE A O 1
ATOM 623 N N . TYR A 1 75 ? 6.408 3.284 2.754 1.00 78.25 75 TYR A N 1
ATOM 624 C CA . TYR A 1 75 ? 6.338 4.270 3.821 1.00 78.25 75 TYR A CA 1
ATOM 625 C C . TYR A 1 75 ? 5.311 3.812 4.847 1.00 78.25 75 TYR A C 1
ATOM 627 O O . TYR A 1 75 ? 4.273 3.259 4.495 1.00 78.25 75 TYR A O 1
ATOM 635 N N . GLY A 1 76 ? 5.640 3.987 6.126 1.00 75.38 76 GLY A N 1
ATOM 636 C CA . GLY A 1 76 ? 4.778 3.635 7.249 1.00 75.38 76 GLY A CA 1
ATOM 637 C C . GLY A 1 76 ? 4.403 4.866 8.073 1.00 75.38 76 GLY A C 1
ATOM 638 O O . GLY A 1 76 ? 5.062 5.907 7.965 1.00 75.38 76 GLY A O 1
ATOM 639 N N . PRO A 1 77 ? 3.386 4.755 8.939 1.00 68.19 77 PRO A N 1
ATOM 640 C CA . PRO A 1 77 ? 2.932 5.867 9.759 1.00 68.19 77 PRO A CA 1
ATOM 641 C C . PRO A 1 77 ? 4.056 6.346 10.691 1.00 68.19 77 PRO A C 1
ATOM 643 O O . PRO A 1 77 ? 4.686 5.555 11.394 1.00 68.19 77 PRO A O 1
ATOM 646 N N . GLY A 1 78 ? 4.331 7.655 10.667 1.00 64.56 78 GLY A N 1
ATOM 647 C CA . GLY A 1 78 ? 5.338 8.298 11.520 1.00 64.56 78 GLY A CA 1
ATOM 648 C C . GLY A 1 78 ? 6.799 8.082 11.103 1.00 64.56 78 GLY A C 1
ATOM 649 O O . GLY A 1 78 ? 7.699 8.469 11.847 1.00 64.56 78 GLY A O 1
ATOM 650 N N . ARG A 1 79 ? 7.072 7.482 9.936 1.00 64.44 79 ARG A N 1
ATOM 651 C CA . ARG A 1 79 ? 8.441 7.259 9.447 1.00 64.44 79 ARG A CA 1
ATOM 652 C C . ARG A 1 79 ? 8.804 8.249 8.338 1.00 64.44 79 ARG A C 1
ATOM 654 O O . ARG A 1 79 ? 8.157 8.280 7.303 1.00 64.44 79 ARG A O 1
ATOM 661 N N . MET A 1 80 ? 9.900 8.992 8.518 1.00 56.62 80 MET A N 1
ATOM 662 C CA . MET A 1 80 ? 10.391 9.959 7.518 1.00 56.62 80 MET A CA 1
ATOM 663 C C . MET A 1 80 ? 11.239 9.354 6.381 1.00 56.62 80 MET A C 1
ATOM 665 O O . MET A 1 80 ? 11.616 10.072 5.463 1.00 56.62 80 MET A O 1
ATOM 669 N N . GLY A 1 81 ? 11.550 8.053 6.403 1.00 68.25 81 GLY A N 1
ATOM 670 C CA . GLY A 1 81 ? 12.365 7.407 5.363 1.00 68.25 81 GLY A CA 1
ATOM 671 C C . GLY A 1 81 ? 11.732 6.131 4.823 1.00 68.25 81 GLY A C 1
ATOM 672 O O . GLY A 1 81 ? 11.363 5.262 5.610 1.00 68.25 81 GLY A O 1
ATOM 673 N N . GLY A 1 82 ? 11.652 5.993 3.502 1.00 72.31 82 GLY A N 1
ATOM 674 C CA . GLY A 1 82 ? 11.084 4.820 2.839 1.00 72.31 82 GLY A CA 1
ATOM 675 C C . GLY A 1 82 ? 11.880 3.530 3.084 1.00 72.31 82 GLY A C 1
ATOM 676 O O . GLY A 1 82 ? 13.095 3.540 3.304 1.00 72.31 82 GLY A O 1
ATOM 677 N N . ILE A 1 83 ? 11.192 2.388 3.056 1.00 72.38 83 ILE A N 1
ATOM 678 C CA . ILE A 1 83 ? 11.780 1.048 3.174 1.00 72.38 83 ILE A CA 1
ATOM 679 C C . ILE A 1 83 ? 11.856 0.414 1.793 1.00 72.38 83 ILE A C 1
ATOM 681 O O . ILE A 1 83 ? 10.825 0.136 1.194 1.00 72.38 83 ILE A O 1
ATOM 685 N N . HIS A 1 84 ? 13.062 0.131 1.308 1.00 71.50 84 HIS A N 1
ATOM 686 C CA . HIS A 1 84 ? 13.241 -0.612 0.063 1.00 71.50 84 HIS A CA 1
ATOM 687 C C . HIS A 1 84 ? 13.313 -2.123 0.319 1.00 71.50 84 HIS A C 1
ATOM 689 O O . HIS A 1 84 ? 13.772 -2.573 1.377 1.00 71.50 84 HIS A O 1
ATOM 695 N N . ALA A 1 85 ? 12.928 -2.918 -0.679 1.00 59.12 85 ALA A N 1
ATOM 696 C CA . ALA A 1 85 ? 13.157 -4.358 -0.677 1.00 59.12 85 ALA A CA 1
ATOM 697 C C . ALA A 1 85 ? 14.660 -4.671 -0.490 1.00 59.12 85 ALA A C 1
ATOM 699 O O . ALA A 1 85 ? 15.517 -4.125 -1.182 1.00 59.12 85 ALA A O 1
ATOM 700 N N . GLY A 1 86 ? 14.999 -5.526 0.478 1.00 60.34 86 GLY A N 1
ATOM 701 C CA . GLY A 1 86 ? 16.392 -5.876 0.793 1.00 60.34 86 GLY A CA 1
ATOM 702 C C . GLY A 1 86 ? 17.092 -4.971 1.817 1.00 60.34 86 GLY A C 1
ATOM 703 O O . GLY A 1 86 ? 18.202 -5.289 2.239 1.00 60.34 86 GLY A O 1
ATOM 704 N N . HIS A 1 87 ? 16.460 -3.894 2.302 1.00 68.12 87 HIS A N 1
ATOM 705 C CA . HIS A 1 87 ? 16.982 -3.172 3.465 1.00 68.12 87 HIS A CA 1
ATOM 706 C C . HIS A 1 87 ? 16.809 -4.018 4.735 1.00 68.12 87 HIS A C 1
ATOM 708 O O . HIS A 1 87 ? 15.693 -4.201 5.219 1.00 68.12 87 HIS A O 1
ATOM 714 N N . VAL A 1 88 ? 17.916 -4.468 5.337 1.00 61.50 88 VAL A N 1
ATOM 715 C CA . VAL A 1 88 ? 17.914 -5.189 6.631 1.00 61.50 88 VAL A CA 1
ATOM 716 C C . VAL A 1 88 ? 17.242 -4.356 7.733 1.00 61.50 88 VAL A C 1
ATOM 718 O O . VAL A 1 88 ? 16.505 -4.886 8.561 1.00 61.50 88 VAL A O 1
ATOM 721 N N . ALA A 1 89 ? 17.397 -3.028 7.684 1.00 62.06 89 ALA A N 1
ATOM 722 C CA . ALA A 1 89 ? 16.696 -2.095 8.569 1.00 62.06 89 ALA A CA 1
ATOM 723 C C . ALA A 1 89 ? 15.164 -2.098 8.380 1.00 62.06 89 ALA A C 1
ATOM 725 O O . ALA A 1 89 ? 14.425 -1.739 9.295 1.00 62.06 89 ALA A O 1
ATOM 726 N N . GLY A 1 90 ? 14.678 -2.510 7.205 1.00 63.31 90 GLY A N 1
ATOM 727 C CA . GLY A 1 90 ? 13.259 -2.721 6.933 1.00 63.31 90 GLY A CA 1
ATOM 728 C C . GLY A 1 90 ? 12.683 -3.847 7.782 1.00 63.31 90 GLY A C 1
ATOM 729 O O . GLY A 1 90 ? 11.650 -3.653 8.413 1.00 63.31 90 GLY A O 1
ATOM 730 N N . ARG A 1 91 ? 13.399 -4.976 7.886 1.00 67.00 91 ARG A N 1
ATOM 731 C CA . ARG A 1 91 ? 12.984 -6.119 8.713 1.00 67.00 91 ARG A CA 1
ATOM 732 C C . ARG A 1 91 ? 12.799 -5.718 10.176 1.00 67.00 91 ARG A C 1
ATOM 734 O O . ARG A 1 91 ? 11.723 -5.914 10.722 1.00 67.00 91 ARG A O 1
ATOM 741 N N . ASN A 1 92 ? 13.806 -5.079 10.772 1.00 69.06 92 ASN A N 1
ATOM 742 C CA . ASN A 1 92 ? 13.736 -4.654 12.175 1.00 69.06 92 ASN A CA 1
ATOM 743 C C . ASN A 1 92 ? 12.594 -3.660 12.424 1.00 69.06 92 ASN A C 1
ATOM 745 O O . ASN A 1 92 ? 11.956 -3.700 13.471 1.00 69.06 92 ASN A O 1
ATOM 749 N N . TYR A 1 93 ? 12.321 -2.770 11.467 1.00 70.50 93 TYR A N 1
ATOM 750 C CA . TYR A 1 93 ? 11.203 -1.842 11.582 1.00 70.50 93 TYR A CA 1
ATOM 751 C C . TYR A 1 93 ? 9.852 -2.558 11.532 1.00 70.50 93 TYR A C 1
ATOM 753 O O . TYR A 1 93 ? 9.011 -2.291 12.384 1.00 70.50 93 TYR A O 1
ATOM 761 N N . PHE A 1 94 ? 9.648 -3.478 10.584 1.00 71.81 94 PHE A N 1
ATOM 762 C CA . PHE A 1 94 ? 8.405 -4.248 10.510 1.00 71.81 94 PHE A CA 1
ATOM 763 C C . PHE A 1 94 ? 8.216 -5.148 11.733 1.00 71.81 94 PHE A C 1
ATOM 765 O O . PHE A 1 94 ? 7.115 -5.187 12.274 1.00 71.81 94 PHE A O 1
ATOM 772 N N . ASP A 1 95 ? 9.279 -5.782 12.230 1.00 74.19 95 ASP A N 1
ATOM 773 C CA . ASP A 1 95 ? 9.229 -6.604 13.443 1.00 74.19 95 ASP A CA 1
ATOM 774 C C . ASP A 1 95 ? 8.864 -5.755 14.674 1.00 74.19 95 ASP A C 1
ATOM 776 O O . ASP A 1 95 ? 7.985 -6.126 15.454 1.00 74.19 95 ASP A O 1
ATOM 780 N N . ASN A 1 96 ? 9.482 -4.579 14.835 1.00 74.62 96 ASN A N 1
ATOM 781 C CA . ASN A 1 96 ? 9.179 -3.669 15.942 1.00 74.62 96 ASN A CA 1
ATOM 782 C C . ASN A 1 96 ? 7.767 -3.090 15.846 1.00 74.62 96 ASN A C 1
ATOM 784 O O . ASN A 1 96 ? 7.073 -3.000 16.856 1.00 74.62 96 ASN A O 1
ATOM 788 N N . LEU A 1 97 ? 7.324 -2.720 14.646 1.00 74.50 97 LEU A N 1
ATOM 789 C CA . LEU A 1 97 ? 5.991 -2.171 14.432 1.00 74.50 97 LEU A CA 1
ATOM 790 C C . LEU A 1 97 ? 4.906 -3.237 14.619 1.00 74.50 97 LEU A C 1
ATOM 792 O O . LEU A 1 97 ? 3.875 -2.961 15.228 1.00 74.50 97 LEU A O 1
ATOM 796 N N . SER A 1 98 ? 5.156 -4.467 14.166 1.00 72.8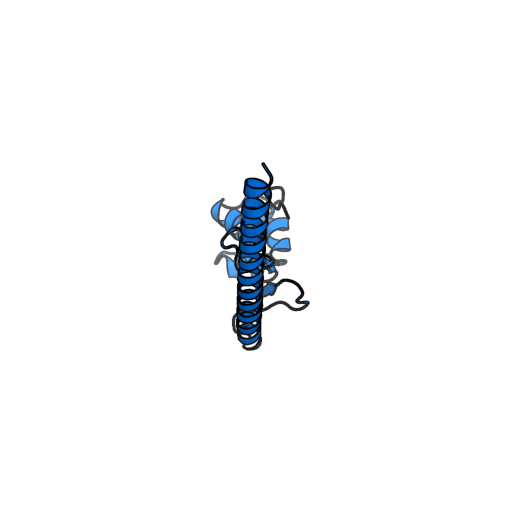1 98 SER A N 1
ATOM 797 C CA . SER A 1 98 ? 4.282 -5.614 14.416 1.00 72.81 98 SER A CA 1
ATOM 798 C C . SER A 1 98 ? 4.160 -5.899 15.916 1.00 72.81 98 SER A C 1
ATOM 800 O O . SER A 1 98 ? 3.050 -6.072 16.423 1.00 72.81 98 SER A O 1
ATOM 802 N N . ARG A 1 99 ? 5.274 -5.853 16.662 1.00 77.38 99 ARG A N 1
ATOM 803 C CA . ARG A 1 99 ? 5.260 -5.967 18.130 1.00 77.38 99 ARG A CA 1
ATOM 804 C C . ARG A 1 99 ? 4.494 -4.827 18.795 1.00 77.38 99 ARG A C 1
ATOM 806 O O . ARG A 1 99 ? 3.653 -5.105 19.642 1.00 77.38 99 ARG A O 1
ATOM 813 N N . ALA A 1 100 ? 4.738 -3.580 18.395 1.00 78.00 100 ALA A N 1
ATOM 814 C CA . ALA A 1 100 ? 4.054 -2.413 18.950 1.00 78.00 100 ALA A CA 1
ATOM 815 C C . ALA A 1 100 ? 2.536 -2.489 18.728 1.00 78.00 100 ALA A C 1
ATOM 817 O O . ALA A 1 100 ? 1.777 -2.368 19.684 1.00 78.00 100 ALA A O 1
ATOM 818 N N . LYS A 1 101 ? 2.093 -2.806 17.503 1.00 75.75 101 LYS A N 1
ATOM 819 C CA . LYS A 1 101 ? 0.668 -3.017 17.199 1.00 75.75 101 LYS A CA 1
ATOM 820 C C . LYS A 1 101 ? 0.077 -4.208 17.956 1.00 75.75 101 LYS A C 1
ATOM 822 O O . LYS A 1 101 ? -1.086 -4.174 18.345 1.00 75.75 101 LYS A O 1
ATOM 827 N N . SER A 1 102 ? 0.848 -5.277 18.159 1.00 75.62 102 SER A N 1
ATOM 828 C CA . SER A 1 102 ? 0.387 -6.442 18.928 1.00 75.62 102 SER A CA 1
ATOM 829 C C . SER A 1 102 ? 0.195 -6.101 20.406 1.00 75.62 102 SER A C 1
ATOM 831 O O . SER A 1 102 ? -0.786 -6.541 21.004 1.00 75.62 102 SER A O 1
ATOM 833 N N . GLN A 1 103 ? 1.092 -5.287 20.970 1.00 80.62 103 GLN A N 1
ATOM 834 C CA . GLN A 1 103 ? 0.977 -4.786 22.336 1.00 80.62 103 GLN A CA 1
ATOM 835 C C . GLN A 1 103 ? -0.227 -3.852 22.479 1.00 80.62 103 GLN A C 1
ATOM 837 O O . GLN A 1 103 ? -1.081 -4.103 23.320 1.00 80.62 103 GLN A O 1
ATOM 842 N N . GLU A 1 104 ? -0.360 -2.861 21.595 1.00 83.44 104 GLU A N 1
ATOM 843 C CA . GLU A 1 104 ? -1.496 -1.931 21.584 1.00 83.44 104 GLU A CA 1
ATOM 844 C C . GLU A 1 104 ? -2.836 -2.680 21.488 1.00 83.44 104 GLU A C 1
ATOM 846 O O . GLU A 1 104 ? -3.756 -2.435 22.264 1.00 83.44 104 GLU A O 1
ATOM 851 N N . ASN A 1 105 ? -2.935 -3.677 20.603 1.00 82.69 105 ASN A N 1
ATOM 852 C CA . ASN A 1 105 ? -4.128 -4.519 20.501 1.00 82.69 105 ASN A CA 1
ATOM 853 C C . ASN A 1 105 ? -4.396 -5.339 21.770 1.00 82.69 105 ASN A C 1
ATOM 855 O O . ASN A 1 105 ? -5.557 -5.583 22.104 1.00 82.69 105 ASN A O 1
ATOM 859 N N . SER A 1 106 ? -3.352 -5.814 22.452 1.00 88.00 106 SER A N 1
ATOM 860 C CA . SER A 1 106 ? -3.492 -6.523 23.726 1.00 88.00 106 SER A CA 1
ATOM 861 C C . SER A 1 106 ? -4.036 -5.591 24.809 1.00 88.00 106 SER A C 1
ATOM 863 O O . SER A 1 106 ? -4.995 -5.951 25.493 1.00 88.00 106 SER A O 1
ATOM 865 N N . ASP A 1 107 ? -3.477 -4.387 24.915 1.00 89.94 107 ASP A N 1
ATOM 866 C CA . ASP A 1 107 ? -3.870 -3.381 25.903 1.00 89.94 107 ASP A CA 1
ATOM 867 C C . ASP A 1 107 ? -5.324 -2.943 25.673 1.00 89.94 107 ASP A C 1
ATOM 869 O O . ASP A 1 107 ? -6.152 -3.021 26.584 1.00 89.94 107 ASP A O 1
ATOM 873 N N . LEU A 1 108 ? -5.689 -2.639 24.422 1.00 90.62 108 LEU A N 1
ATOM 874 C CA . LEU A 1 108 ? -7.066 -2.308 24.037 1.00 90.62 108 LEU A CA 1
ATOM 875 C C . LEU A 1 108 ? -8.048 -3.447 24.348 1.00 90.62 108 LEU A C 1
ATOM 877 O O . LEU A 1 108 ? -9.170 -3.206 24.793 1.00 90.62 108 LEU A O 1
ATOM 881 N N . ARG A 1 109 ? -7.658 -4.713 24.147 1.00 90.75 109 ARG A N 1
ATOM 882 C CA . ARG A 1 109 ? -8.509 -5.866 24.498 1.00 90.75 109 ARG A CA 1
ATOM 883 C C . ARG A 1 109 ? -8.732 -5.976 26.004 1.00 90.75 109 ARG A C 1
ATOM 885 O O . ARG A 1 109 ? -9.841 -6.326 26.415 1.00 90.75 109 ARG A O 1
ATOM 892 N N . GLN A 1 110 ? -7.710 -5.702 26.812 1.00 93.25 110 GLN A N 1
ATOM 893 C CA . GLN A 1 110 ? -7.840 -5.689 28.269 1.00 93.25 110 GLN A CA 1
ATOM 894 C C . GLN A 1 110 ? -8.746 -4.548 28.734 1.00 93.25 110 GLN A C 1
ATOM 896 O O . GLN A 1 110 ? -9.638 -4.777 29.550 1.00 93.25 110 GLN A O 1
ATOM 901 N N . GLU A 1 111 ? -8.588 -3.357 28.161 1.00 93.88 111 GLU A N 1
ATOM 902 C CA . GLU A 1 111 ? -9.429 -2.202 28.472 1.00 93.88 111 GLU A CA 1
ATOM 903 C C . GLU A 1 111 ? -10.898 -2.451 28.097 1.00 93.88 111 GLU A C 1
ATOM 905 O O . GLU A 1 111 ? -11.790 -2.276 28.928 1.00 93.88 111 GLU A O 1
ATOM 910 N N . ILE A 1 112 ? -11.164 -2.979 26.896 1.00 94.81 112 ILE A N 1
ATOM 911 C CA . ILE A 1 112 ? -12.519 -3.366 26.469 1.00 94.81 112 ILE A CA 1
ATOM 912 C C . ILE A 1 112 ? -13.127 -4.394 27.427 1.00 94.81 112 ILE A C 1
ATOM 914 O O . ILE A 1 112 ? -14.315 -4.310 27.749 1.00 94.81 112 ILE A O 1
ATOM 918 N N . LYS A 1 113 ? -12.344 -5.382 27.875 1.00 95.62 113 LYS A N 1
ATOM 919 C CA . LYS A 1 113 ? -12.812 -6.374 28.849 1.00 95.62 113 LYS A CA 1
ATOM 920 C C . LYS A 1 113 ? -13.201 -5.696 30.164 1.00 95.62 113 LYS A C 1
ATOM 922 O O . LYS A 1 113 ? -14.301 -5.937 30.656 1.00 95.62 113 LYS A O 1
ATOM 927 N N . HIS A 1 114 ? -12.345 -4.818 30.680 1.00 95.50 114 HIS A N 1
ATOM 928 C CA . HIS A 1 114 ? -12.602 -4.102 31.923 1.00 95.50 114 HIS A CA 1
ATOM 929 C C . HIS A 1 114 ? -13.854 -3.217 31.834 1.00 95.50 114 HIS A C 1
ATOM 931 O O . HIS A 1 114 ? -14.724 -3.278 32.702 1.00 95.50 114 HIS A O 1
ATOM 937 N N . LEU A 1 115 ? -14.005 -2.459 30.745 1.00 96.00 115 LEU A N 1
ATOM 938 C CA . LEU A 1 115 ? -15.184 -1.623 30.506 1.00 96.00 115 LEU A CA 1
ATOM 939 C C . LEU A 1 115 ? -16.472 -2.456 30.430 1.00 96.00 115 LEU A C 1
ATOM 941 O O . LEU A 1 115 ? -17.498 -2.060 30.982 1.00 96.00 115 LEU A O 1
ATOM 945 N N . LYS A 1 116 ? -16.434 -3.639 29.805 1.00 95.56 116 LYS A N 1
ATOM 946 C CA . LYS A 1 116 ? -17.588 -4.555 29.770 1.00 95.56 116 LYS A CA 1
ATOM 947 C C . LYS A 1 116 ? -17.980 -5.049 31.164 1.00 95.56 116 LYS A C 1
ATOM 949 O O . LYS A 1 116 ? -19.166 -5.072 31.482 1.00 95.56 116 LYS A O 1
ATOM 954 N N . GLU A 1 117 ? -17.009 -5.399 32.003 1.00 95.50 117 GLU A N 1
ATOM 955 C CA . GLU A 1 117 ? -17.252 -5.822 33.391 1.00 95.50 117 GLU A CA 1
ATOM 956 C C . GLU A 1 117 ? -17.847 -4.686 34.242 1.00 95.50 117 GLU A C 1
ATOM 958 O O . GLU A 1 117 ? -18.779 -4.909 35.025 1.00 95.50 117 GLU A O 1
ATOM 963 N N . GLN A 1 118 ? -17.370 -3.451 34.053 1.00 95.31 118 GLN A N 1
ATOM 964 C CA . GLN A 1 118 ? -17.942 -2.267 34.700 1.00 95.31 118 GLN A CA 1
ATOM 965 C C . GLN A 1 118 ? -19.397 -2.037 34.276 1.00 95.31 118 GLN A C 1
ATOM 967 O O . GLN A 1 118 ? -20.261 -1.832 35.132 1.00 95.31 118 GLN A O 1
ATOM 972 N N . ILE A 1 119 ? -19.688 -2.121 32.973 1.00 96.62 119 ILE A N 1
ATOM 973 C CA . ILE A 1 119 ? -21.046 -1.967 32.435 1.00 96.62 119 ILE A CA 1
ATOM 974 C C . ILE A 1 119 ? -21.991 -3.020 33.027 1.00 96.62 119 ILE A C 1
ATOM 976 O O . ILE A 1 119 ? -23.080 -2.666 33.478 1.00 96.62 119 ILE A O 1
ATOM 980 N N . GLU A 1 120 ? -21.594 -4.292 33.083 1.00 95.38 120 GLU A N 1
ATOM 981 C CA . GLU A 1 120 ? -22.437 -5.353 33.658 1.00 95.38 120 GLU A CA 1
ATOM 982 C C . GLU A 1 120 ? -22.660 -5.183 35.167 1.00 95.38 120 GLU A C 1
ATOM 984 O O . GLU A 1 120 ? -23.768 -5.388 35.675 1.00 95.38 120 GLU A O 1
ATOM 989 N N . THR A 1 121 ? -21.643 -4.711 35.891 1.00 95.06 121 THR A N 1
ATOM 990 C CA . THR A 1 121 ? -21.782 -4.369 37.313 1.00 95.06 121 THR A CA 1
ATOM 991 C C . THR A 1 121 ? -22.798 -3.243 37.512 1.00 95.06 121 THR A C 1
ATOM 993 O O . THR A 1 121 ? -23.661 -3.331 38.388 1.00 95.06 121 THR A O 1
ATOM 996 N N . LEU A 1 122 ? -22.734 -2.193 36.687 1.00 95.31 122 LEU A N 1
ATOM 997 C CA . LEU A 1 122 ? -23.671 -1.069 36.734 1.00 9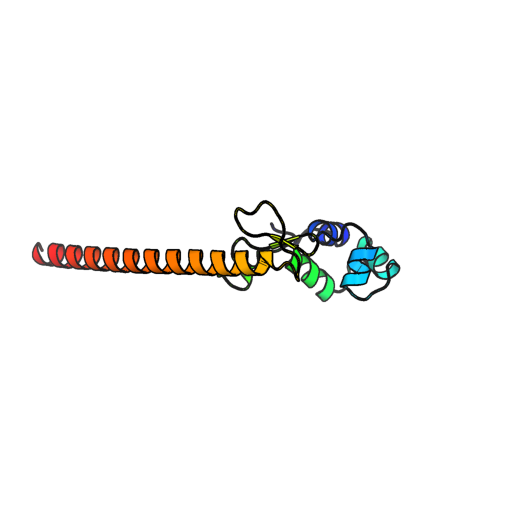5.31 122 LEU A CA 1
ATOM 998 C C . LEU A 1 122 ? -25.096 -1.494 36.370 1.00 95.31 122 LEU A C 1
ATOM 1000 O O . LEU A 1 122 ? -26.026 -1.136 37.091 1.00 95.31 122 LEU A O 1
ATOM 1004 N N . LYS A 1 123 ? -25.274 -2.312 35.326 1.00 95.00 123 LYS A N 1
ATOM 1005 C CA . LYS A 1 123 ? -26.583 -2.878 34.961 1.00 95.00 123 LYS A CA 1
ATOM 1006 C C . LYS A 1 123 ? -27.189 -3.685 36.104 1.00 95.00 123 LYS A C 1
ATOM 1008 O O . LYS A 1 123 ? -28.355 -3.496 36.435 1.00 95.00 123 LYS A O 1
ATOM 1013 N N . THR A 1 124 ? -26.390 -4.538 36.745 1.00 93.38 124 THR A N 1
ATOM 1014 C CA . THR A 1 124 ? -26.843 -5.358 37.878 1.00 93.38 124 THR A CA 1
ATOM 1015 C C . THR A 1 124 ? -27.238 -4.495 39.077 1.00 93.38 124 THR A C 1
ATOM 1017 O O . THR A 1 124 ? -28.216 -4.795 39.756 1.00 93.38 124 THR A O 1
ATOM 1020 N N . ARG A 1 125 ? -26.505 -3.406 39.349 1.00 92.00 125 ARG A N 1
ATOM 1021 C CA . ARG A 1 125 ? -26.858 -2.444 40.408 1.00 92.00 125 ARG A CA 1
ATOM 1022 C C . ARG A 1 125 ? -28.163 -1.716 40.100 1.00 92.00 125 ARG A C 1
ATOM 1024 O O . ARG A 1 125 ? -29.007 -1.625 40.982 1.00 92.00 125 ARG A O 1
ATOM 1031 N N . LEU A 1 126 ? -28.341 -1.260 38.862 1.00 92.31 126 LEU A N 1
ATOM 1032 C CA . LEU A 1 126 ? -29.557 -0.579 38.422 1.00 92.31 126 LEU A CA 1
ATOM 1033 C C . LEU A 1 126 ? -30.783 -1.503 38.497 1.00 92.31 126 LEU A C 1
ATOM 1035 O O . LEU A 1 126 ? -31.831 -1.098 38.985 1.00 92.31 126 LEU A O 1
ATOM 1039 N N . ALA A 1 127 ? -30.638 -2.767 38.093 1.00 87.31 127 ALA A N 1
ATOM 1040 C CA . ALA A 1 127 ? -31.701 -3.770 38.166 1.00 87.31 127 ALA A CA 1
ATOM 1041 C C . ALA A 1 127 ? -32.100 -4.161 39.601 1.00 87.31 127 ALA A C 1
ATOM 1043 O O . ALA A 1 127 ? -33.143 -4.768 39.786 1.00 87.31 127 ALA A O 1
ATOM 1044 N N . ARG A 1 128 ? -31.273 -3.851 40.608 1.00 85.38 128 ARG A N 1
ATOM 1045 C CA . ARG A 1 128 ? -31.586 -4.065 42.033 1.00 85.38 128 ARG A CA 1
ATOM 1046 C C . ARG A 1 128 ? -32.219 -2.841 42.703 1.00 85.38 128 ARG A C 1
ATOM 1048 O O . ARG A 1 128 ? -32.625 -2.942 43.855 1.00 85.38 128 ARG A O 1
ATOM 1055 N N . GLN A 1 129 ? -32.211 -1.688 42.035 1.00 79.44 129 GLN A N 1
ATOM 1056 C CA . GLN A 1 129 ? -32.797 -0.435 42.527 1.00 79.44 129 GLN A CA 1
ATOM 1057 C C . GLN A 1 129 ? -34.215 -0.187 41.991 1.00 79.44 129 GLN A C 1
ATOM 1059 O O . GLN A 1 129 ? -34.914 0.658 42.544 1.00 79.44 129 GLN A O 1
ATOM 1064 N N . ASN A 1 130 ? -34.615 -0.918 40.947 1.00 60.94 130 ASN A N 1
ATOM 1065 C CA . ASN A 1 130 ? -35.977 -0.981 40.412 1.00 60.94 130 ASN A CA 1
ATOM 1066 C C . ASN A 1 130 ? -36.658 -2.276 40.859 1.00 60.94 130 ASN A C 1
ATOM 1068 O O . ASN A 1 130 ? -37.903 -2.268 40.944 1.00 60.94 130 ASN A O 1
#

Secondary structure (DSSP, 8-state):
---TT--HHHHHHHTT--SHHHHHHHHTS-HHHHHHHTTSPPPHHHHHHHHHHHS-GGGT-GGGTT-EEETTEEE-TT-SSPEETT-HHHHHHHHHHHHHHHHHHHHHHHHHHHHHHHHHHHHHHHHTT-

pLDDT: mean 82.56, std 11.03, range [56.25, 97.44]